Protein AF-A0AAP6BCZ8-F1 (afdb_monomer_lite)

Organism: NCBI:txid42234

Radius of gyration: 34.74 Å; chains: 1; bounding box: 40×51×115 Å

Secondary structure (DSSP, 8-state):
---------------------------------------EEPPPBTTEEEEE-SSEEEEEESS-SS-EEEEEEEEETTEEEEPPPEEE-TT--EEEEEEEE-SS-EEEEEEEEE-

pLDDT: mean 80.79, std 21.98, range [38.09, 98.38]

Structure (mmCIF, N/CA/C/O backbone):
data_AF-A0AAP6BCZ8-F1
#
_entry.id   AF-A0AAP6BCZ8-F1
#
loop_
_atom_site.group_PDB
_atom_site.id
_atom_site.type_symbol
_atom_site.label_atom_id
_atom_site.label_alt_id
_atom_site.label_comp_id
_atom_site.label_asym_id
_atom_site.label_entity_id
_atom_site.label_seq_id
_atom_site.pdbx_PDB_ins_code
_atom_site.Cartn_x
_atom_site.Cartn_y
_atom_site.Cartn_z
_atom_site.occupancy
_atom_site.B_iso_or_equiv
_atom_site.auth_seq_id
_atom_site.auth_comp_id
_atom_site.auth_asym_id
_atom_site.auth_atom_id
_atom_site.pdbx_PDB_model_num
ATOM 1 N N . MET A 1 1 ? 28.603 44.232 -96.498 1.00 45.31 1 MET A N 1
ATOM 2 C CA . MET A 1 1 ? 27.337 43.597 -96.927 1.00 45.31 1 MET A CA 1
ATOM 3 C C . MET A 1 1 ? 27.540 42.092 -96.847 1.00 45.31 1 MET A C 1
ATOM 5 O O . MET A 1 1 ? 28.690 41.695 -97.001 1.00 45.31 1 MET A O 1
ATOM 9 N N . THR A 1 2 ? 26.467 41.323 -96.608 1.00 40.00 2 THR A N 1
ATOM 10 C CA . THR A 1 2 ? 26.431 39.840 -96.545 1.00 40.00 2 THR A CA 1
ATOM 11 C C . THR A 1 2 ? 26.845 39.263 -95.182 1.00 40.00 2 THR A C 1
ATOM 13 O O . THR A 1 2 ? 27.909 39.596 -94.680 1.00 40.00 2 THR A O 1
ATOM 16 N N . GLU A 1 3 ? 26.129 38.372 -94.499 1.00 38.09 3 GLU A N 1
ATOM 17 C CA . GLU A 1 3 ? 24.723 37.944 -94.431 1.00 38.09 3 GLU A CA 1
ATOM 18 C C . GLU A 1 3 ? 24.628 37.038 -93.185 1.00 38.09 3 GLU A C 1
ATOM 20 O O . GLU A 1 3 ? 25.624 36.470 -92.733 1.00 38.09 3 GLU A O 1
ATOM 25 N N . HIS A 1 4 ? 23.426 36.911 -92.627 1.00 44.84 4 HIS A N 1
ATOM 26 C CA . HIS A 1 4 ? 23.087 35.998 -91.538 1.00 44.84 4 HIS A CA 1
ATOM 27 C C . HIS A 1 4 ? 23.198 34.524 -91.945 1.00 44.84 4 HIS A C 1
ATOM 29 O O . HIS A 1 4 ? 22.590 34.138 -92.937 1.00 44.84 4 HIS A O 1
ATOM 35 N N . ILE A 1 5 ? 23.792 33.674 -91.094 1.00 47.03 5 ILE A N 1
ATOM 36 C CA . ILE A 1 5 ? 23.432 32.247 -91.008 1.00 47.03 5 ILE A CA 1
ATOM 37 C C . ILE A 1 5 ? 23.327 31.827 -89.530 1.00 47.03 5 ILE A C 1
ATOM 39 O O . ILE A 1 5 ? 24.072 32.272 -88.663 1.00 47.03 5 ILE A O 1
ATOM 43 N N . GLN A 1 6 ? 22.293 31.030 -89.285 1.00 55.12 6 GLN A N 1
ATOM 44 C CA . GLN A 1 6 ? 21.541 30.778 -88.060 1.00 55.12 6 GLN A CA 1
ATOM 45 C C . GLN A 1 6 ? 22.294 30.123 -86.882 1.00 55.12 6 GLN A C 1
ATOM 47 O O . GLN A 1 6 ? 23.264 29.392 -87.082 1.00 55.12 6 GLN A O 1
ATOM 52 N N . PRO A 1 7 ? 21.778 30.286 -85.644 1.00 47.81 7 PRO A N 1
ATOM 53 C CA . PRO A 1 7 ? 22.297 29.603 -84.465 1.00 47.81 7 PRO A CA 1
ATOM 54 C C . PRO A 1 7 ? 21.944 28.107 -84.452 1.00 47.81 7 PRO A C 1
ATOM 56 O O . PRO A 1 7 ? 20.784 27.699 -84.547 1.00 47.81 7 PRO A O 1
ATOM 59 N N . VAL A 1 8 ? 22.983 27.292 -84.265 1.00 52.81 8 VAL A N 1
ATOM 60 C CA . VAL A 1 8 ? 22.929 25.844 -84.047 1.00 52.81 8 VAL A CA 1
ATOM 61 C C . VAL A 1 8 ? 22.083 25.524 -82.809 1.00 52.81 8 VAL A C 1
ATOM 63 O O . VAL A 1 8 ? 22.455 25.821 -81.675 1.00 52.81 8 VAL A O 1
ATOM 66 N N . ARG A 1 9 ? 20.943 24.856 -83.018 1.00 47.19 9 ARG A N 1
ATOM 67 C CA . ARG A 1 9 ? 20.192 24.173 -81.957 1.00 47.19 9 ARG A CA 1
ATOM 68 C C . ARG A 1 9 ? 21.011 22.995 -81.424 1.00 47.19 9 ARG A C 1
ATOM 70 O O . ARG A 1 9 ? 21.236 22.031 -82.152 1.00 47.19 9 ARG A O 1
ATOM 77 N N . ARG A 1 10 ? 21.300 22.974 -80.121 1.00 43.88 10 ARG A N 1
ATOM 78 C CA . ARG A 1 10 ? 21.330 21.708 -79.371 1.00 43.88 10 ARG A CA 1
ATOM 79 C C . ARG A 1 10 ? 20.863 21.894 -77.932 1.00 43.88 10 ARG A C 1
ATOM 8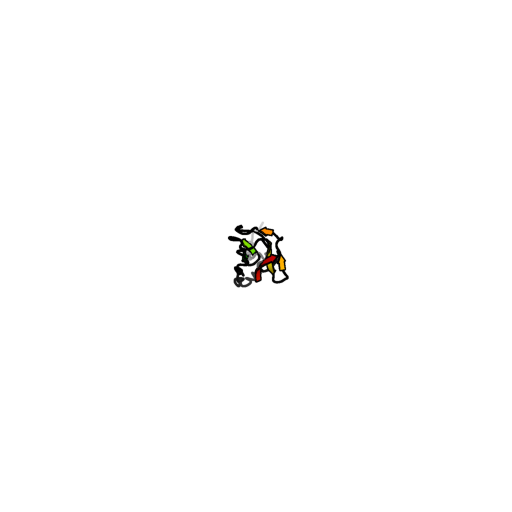1 O O . ARG A 1 10 ? 21.609 22.229 -77.024 1.00 43.88 10 ARG A O 1
ATOM 88 N N . THR A 1 11 ? 19.570 21.652 -77.775 1.00 47.38 11 THR A N 1
ATOM 89 C CA . THR A 1 11 ? 18.866 21.253 -76.560 1.00 47.38 11 THR A CA 1
ATOM 90 C C . THR A 1 11 ? 19.704 20.305 -75.699 1.00 47.38 11 THR A C 1
ATOM 92 O O . THR A 1 11 ? 20.095 19.252 -76.204 1.00 47.38 11 THR A O 1
ATOM 95 N N . ARG A 1 12 ? 19.932 20.661 -74.424 1.00 45.34 12 ARG A N 1
ATOM 96 C CA . ARG A 1 12 ? 20.047 19.785 -73.229 1.00 45.34 12 ARG A CA 1
ATOM 97 C C . ARG A 1 12 ? 20.712 20.550 -72.073 1.00 45.34 12 ARG A C 1
ATOM 99 O O . ARG A 1 12 ? 21.836 20.260 -71.702 1.00 45.34 12 ARG A O 1
ATOM 106 N N . ASN A 1 13 ? 19.995 21.508 -71.491 1.00 43.75 13 ASN A N 1
ATOM 107 C CA . ASN A 1 13 ? 20.277 21.995 -70.135 1.00 43.75 13 ASN A CA 1
ATOM 108 C C . ASN A 1 13 ? 19.020 21.781 -69.294 1.00 43.75 13 ASN A C 1
ATOM 110 O O . ASN A 1 13 ? 18.320 22.706 -68.900 1.00 43.75 13 ASN A O 1
ATOM 114 N N . THR A 1 14 ? 18.698 20.512 -69.090 1.00 44.31 14 THR A N 1
ATOM 115 C CA . THR A 1 14 ? 17.741 20.073 -68.085 1.00 44.31 14 THR A CA 1
ATOM 116 C C . THR A 1 14 ? 18.485 19.171 -67.123 1.00 44.31 14 THR A C 1
ATOM 118 O O . THR A 1 14 ? 19.340 18.392 -67.537 1.00 44.31 14 THR A O 1
ATOM 121 N N . ILE A 1 15 ? 18.057 19.242 -65.865 1.00 45.28 15 ILE A N 1
ATOM 122 C CA . ILE A 1 15 ? 18.407 18.382 -64.731 1.00 45.28 15 ILE A CA 1
ATOM 123 C C . ILE A 1 15 ? 19.345 19.084 -63.742 1.00 45.28 15 ILE A C 1
ATOM 125 O O . ILE A 1 15 ? 20.546 18.838 -63.651 1.00 45.28 15 ILE A O 1
ATOM 129 N N . ALA A 1 16 ? 18.694 19.949 -62.958 1.00 49.56 16 ALA A N 1
ATOM 130 C CA . ALA A 1 16 ? 19.039 20.263 -61.584 1.00 49.56 16 ALA A CA 1
ATOM 131 C C . ALA A 1 16 ? 19.586 19.023 -60.847 1.00 49.56 16 ALA A C 1
ATOM 133 O O . ALA A 1 16 ? 18.897 18.017 -60.681 1.00 49.56 16 ALA A O 1
ATOM 134 N N . ARG A 1 17 ? 20.845 19.115 -60.423 1.00 45.78 17 ARG A N 1
ATOM 135 C CA . ARG A 1 17 ? 21.550 18.233 -59.481 1.00 45.78 17 ARG A CA 1
ATOM 136 C C . ARG A 1 17 ? 22.398 19.205 -58.652 1.00 45.78 17 ARG A C 1
ATOM 138 O O . ARG A 1 17 ? 23.131 19.979 -59.243 1.00 45.78 17 ARG A O 1
ATOM 145 N N . ALA A 1 18 ? 22.314 19.322 -57.336 1.00 43.78 18 ALA A N 1
ATOM 146 C CA . ALA A 1 18 ? 22.008 18.326 -56.335 1.00 43.78 18 ALA A CA 1
ATOM 147 C C . ALA A 1 18 ? 21.374 19.006 -55.108 1.00 43.78 18 ALA A C 1
ATOM 149 O O . ALA A 1 18 ? 22.030 19.780 -54.417 1.00 43.78 18 ALA A O 1
ATOM 150 N N . ALA A 1 19 ? 20.112 18.691 -54.818 1.00 46.34 19 ALA A N 1
ATOM 151 C CA . ALA A 1 19 ? 19.594 18.789 -53.459 1.00 46.34 19 ALA A CA 1
ATOM 152 C C . ALA A 1 19 ? 19.977 17.477 -52.769 1.00 46.34 19 ALA A C 1
ATOM 154 O O . ALA A 1 19 ? 19.323 16.449 -52.940 1.00 46.34 19 ALA A O 1
ATOM 155 N N . ALA A 1 20 ? 21.133 17.488 -52.113 1.00 55.34 20 ALA A N 1
ATOM 156 C CA . ALA A 1 20 ? 21.583 16.381 -51.291 1.00 55.34 20 ALA A CA 1
ATOM 157 C C . ALA A 1 20 ? 20.811 16.366 -49.961 1.00 55.34 20 ALA A C 1
ATOM 159 O O . ALA A 1 20 ? 20.451 17.419 -49.436 1.00 55.34 20 ALA A O 1
ATOM 160 N N . PHE A 1 21 ? 20.648 15.154 -49.425 1.00 50.28 21 PHE A N 1
ATOM 161 C CA . PHE A 1 21 ? 20.165 14.806 -48.081 1.00 50.28 21 PHE A CA 1
ATOM 162 C C . PHE A 1 21 ? 18.647 14.725 -47.895 1.00 50.28 21 PHE A C 1
ATOM 164 O O . PHE A 1 21 ? 18.042 15.449 -47.111 1.00 50.28 21 PHE A O 1
ATOM 171 N N . ALA A 1 22 ? 18.048 13.727 -48.546 1.00 51.84 22 ALA A N 1
ATOM 172 C CA . ALA A 1 22 ? 16.828 13.105 -48.051 1.00 51.84 22 ALA A CA 1
ATOM 173 C C . ALA A 1 22 ? 17.132 11.676 -47.579 1.00 51.84 22 ALA A C 1
ATOM 175 O O . ALA A 1 22 ? 17.593 10.848 -48.361 1.00 51.84 22 ALA A O 1
ATOM 176 N N . GLY A 1 23 ? 16.805 11.401 -46.315 1.00 50.47 23 GLY A N 1
ATOM 177 C CA . GLY A 1 23 ? 16.265 10.103 -45.917 1.00 50.47 23 GLY A CA 1
ATOM 178 C C . GLY A 1 23 ? 17.225 9.112 -45.267 1.00 50.47 23 GLY A C 1
ATOM 179 O O . GLY A 1 23 ? 17.810 8.281 -45.948 1.00 50.47 23 GLY A O 1
ATOM 180 N N . ALA A 1 24 ? 17.245 9.116 -43.933 1.00 49.97 24 ALA A N 1
ATOM 181 C CA . ALA A 1 24 ? 17.134 7.892 -43.133 1.00 49.97 24 ALA A CA 1
ATOM 182 C C . ALA A 1 24 ? 16.807 8.258 -41.673 1.00 49.97 24 ALA A C 1
ATOM 184 O O . ALA A 1 24 ? 17.661 8.192 -40.794 1.00 49.97 24 ALA A O 1
ATOM 185 N N . ALA A 1 25 ? 15.564 8.662 -41.396 1.00 57.03 25 ALA A N 1
ATOM 186 C CA . ALA A 1 25 ? 15.060 8.578 -40.029 1.00 57.03 25 ALA A CA 1
ATOM 187 C C . ALA A 1 25 ? 14.693 7.111 -39.787 1.00 57.03 25 ALA A C 1
ATOM 189 O O . ALA A 1 25 ? 13.668 6.633 -40.272 1.00 57.03 25 ALA A O 1
ATOM 190 N N . ILE A 1 26 ? 15.557 6.374 -39.091 1.00 54.28 26 ILE A N 1
ATOM 191 C CA . ILE A 1 26 ? 15.198 5.055 -38.576 1.00 54.28 26 ILE A CA 1
ATOM 192 C C . ILE A 1 26 ? 14.218 5.318 -37.433 1.00 54.28 26 ILE A C 1
ATOM 194 O O . ILE A 1 26 ? 14.618 5.607 -36.308 1.00 54.28 26 ILE A O 1
ATOM 198 N N . ALA A 1 27 ? 12.921 5.267 -37.730 1.00 57.72 27 ALA A N 1
ATOM 199 C CA . ALA A 1 27 ? 11.913 5.124 -36.697 1.00 57.72 27 ALA A CA 1
ATOM 200 C C . ALA A 1 27 ? 12.075 3.714 -36.124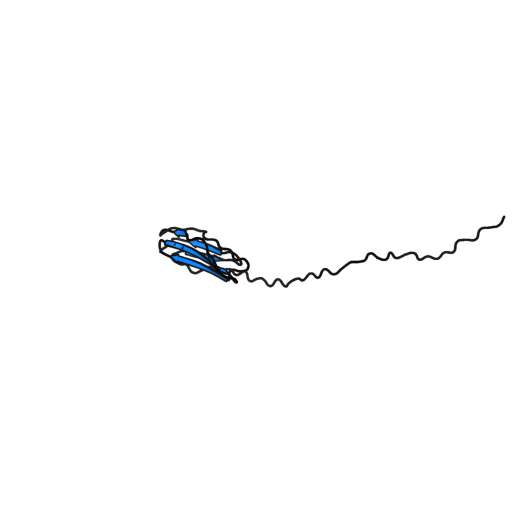 1.00 57.72 27 ALA A C 1
ATOM 202 O O . ALA A 1 27 ? 11.521 2.746 -36.643 1.00 57.72 27 ALA A O 1
ATOM 203 N N . VAL A 1 28 ? 12.891 3.590 -35.077 1.00 54.06 28 VAL A N 1
ATOM 204 C CA . VAL A 1 28 ? 12.850 2.420 -34.209 1.00 54.06 28 VAL A CA 1
ATOM 205 C C . VAL A 1 28 ? 11.488 2.485 -33.533 1.00 54.06 28 VAL A C 1
ATOM 207 O O . VAL A 1 28 ? 11.318 3.133 -32.503 1.00 54.06 28 VAL A O 1
ATOM 210 N N . VAL A 1 29 ? 10.487 1.851 -34.144 1.00 55.59 29 VAL A N 1
ATOM 211 C CA . VAL A 1 29 ? 9.308 1.406 -33.412 1.00 55.59 29 VAL A CA 1
ATOM 212 C C . VAL A 1 29 ? 9.845 0.329 -32.485 1.00 55.59 29 VAL A C 1
ATOM 214 O O . VAL A 1 29 ? 9.886 -0.851 -32.829 1.00 55.59 29 VAL A O 1
ATOM 217 N N . ALA A 1 30 ? 10.377 0.759 -31.340 1.00 55.12 30 ALA A N 1
ATOM 218 C CA . ALA A 1 30 ? 10.551 -0.126 -30.214 1.00 55.12 30 ALA A CA 1
ATOM 219 C C . ALA A 1 30 ? 9.167 -0.728 -30.019 1.00 55.12 30 ALA A C 1
ATOM 221 O O . ALA A 1 30 ? 8.205 0.010 -2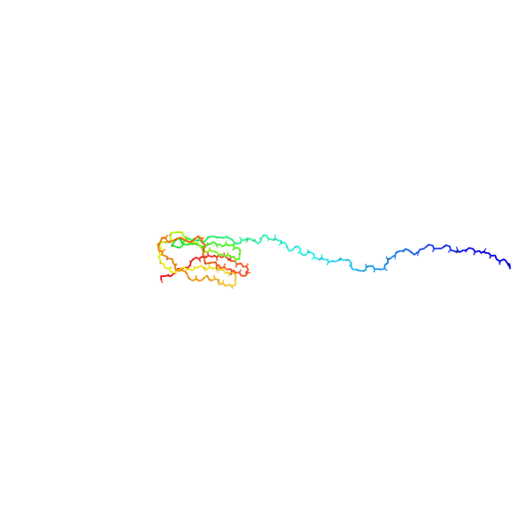9.802 1.00 55.12 30 ALA A O 1
ATOM 222 N N . LEU A 1 31 ? 9.065 -2.035 -30.259 1.00 48.22 31 LEU A N 1
ATOM 223 C CA . LEU A 1 31 ? 7.872 -2.820 -30.010 1.00 48.22 31 LEU A CA 1
ATOM 224 C C . LEU A 1 31 ? 7.351 -2.356 -28.657 1.00 48.22 31 LEU A C 1
ATOM 226 O O . LEU A 1 31 ? 7.985 -2.615 -27.634 1.00 48.22 31 LEU A O 1
ATOM 230 N N . SER A 1 32 ? 6.246 -1.615 -28.657 1.00 52.56 32 SER A N 1
ATOM 231 C CA . SER A 1 32 ? 5.493 -1.345 -27.451 1.00 52.56 32 SER A CA 1
ATOM 232 C C . SER A 1 32 ? 4.884 -2.684 -27.068 1.00 52.56 32 SER A C 1
ATOM 234 O O . SER A 1 32 ? 3.706 -2.949 -27.311 1.00 52.56 32 SER A O 1
ATOM 236 N N . ALA A 1 33 ? 5.715 -3.573 -26.521 1.00 52.59 33 ALA A N 1
ATOM 237 C CA . ALA A 1 33 ? 5.237 -4.504 -25.533 1.00 52.59 33 ALA A CA 1
ATOM 238 C C . ALA A 1 33 ? 4.391 -3.643 -24.594 1.00 52.59 33 ALA A C 1
ATOM 240 O O . ALA A 1 33 ? 4.883 -2.594 -24.156 1.00 52.59 33 ALA A O 1
ATOM 241 N N . PRO A 1 34 ? 3.119 -3.991 -24.348 1.00 49.09 34 PRO A N 1
ATOM 242 C CA . PRO A 1 34 ? 2.428 -3.405 -23.224 1.00 49.09 34 PRO A CA 1
ATOM 243 C C . PRO A 1 34 ? 3.379 -3.636 -22.054 1.00 49.09 34 PRO A C 1
ATOM 245 O O . PRO A 1 34 ? 3.635 -4.789 -21.701 1.00 49.09 34 PRO A O 1
ATOM 248 N N . SER A 1 35 ? 3.990 -2.575 -21.518 1.00 52.34 35 SER A N 1
ATOM 249 C CA . SER A 1 35 ? 4.487 -2.648 -20.159 1.00 52.34 35 SER A CA 1
ATOM 250 C C . SER A 1 35 ? 3.252 -3.091 -19.401 1.00 52.34 35 SER A C 1
ATOM 252 O O . SER A 1 35 ? 2.239 -2.388 -19.400 1.00 52.34 35 SER A O 1
ATOM 254 N N . ALA A 1 36 ? 3.246 -4.342 -18.945 1.00 54.12 36 ALA A N 1
ATOM 255 C CA . ALA A 1 36 ? 2.172 -4.830 -18.114 1.00 54.12 36 ALA A CA 1
ATOM 256 C C . ALA A 1 36 ? 2.155 -3.846 -16.952 1.00 54.12 36 ALA A C 1
ATOM 258 O O . ALA A 1 36 ? 3.101 -3.823 -16.172 1.00 54.12 36 ALA A O 1
ATOM 259 N N . MET A 1 37 ? 1.188 -2.925 -16.954 1.00 59.34 37 MET A N 1
ATOM 260 C CA . MET A 1 37 ? 1.112 -1.874 -15.956 1.00 59.34 37 MET A CA 1
ATOM 261 C C . MET A 1 37 ? 0.899 -2.615 -14.648 1.00 59.34 37 MET A C 1
ATOM 263 O O . MET A 1 37 ? -0.208 -3.101 -14.399 1.00 59.34 37 MET A O 1
ATOM 267 N N . ALA A 1 38 ? 1.978 -2.802 -13.886 1.00 67.19 38 ALA A N 1
ATOM 268 C CA . ALA A 1 38 ? 1.930 -3.498 -12.621 1.00 67.19 38 ALA A CA 1
ATOM 269 C C . ALA A 1 38 ? 0.933 -2.722 -11.774 1.00 67.19 38 ALA A C 1
ATOM 271 O O . ALA A 1 38 ? 1.135 -1.555 -11.471 1.00 67.19 38 ALA A O 1
ATOM 272 N N . SER A 1 39 ? -0.226 -3.312 -11.517 1.00 89.00 39 SER A N 1
ATOM 273 C CA . SER A 1 39 ? -1.245 -2.689 -10.695 1.00 89.00 39 SER A CA 1
ATOM 274 C C . SER A 1 39 ? -1.806 -3.729 -9.759 1.00 89.00 39 SER A C 1
ATOM 276 O O . SER A 1 39 ? -1.924 -4.908 -10.100 1.00 89.00 39 SER A O 1
ATOM 278 N N . GLY A 1 40 ? -2.089 -3.303 -8.541 1.00 94.31 40 GLY A N 1
ATOM 279 C CA . GLY A 1 40 ? -2.436 -4.237 -7.496 1.00 94.31 40 GLY A CA 1
ATOM 280 C C . GLY A 1 40 ? -3.044 -3.569 -6.288 1.00 94.31 40 GLY A C 1
ATOM 281 O O . GLY A 1 40 ? -3.126 -2.347 -6.165 1.00 94.31 40 GLY A O 1
ATOM 282 N N . THR A 1 41 ? -3.534 -4.418 -5.400 1.00 97.06 41 THR A N 1
ATOM 283 C CA . THR A 1 41 ? -4.104 -4.033 -4.116 1.00 97.06 41 THR A CA 1
ATOM 284 C C . THR A 1 41 ? -3.552 -4.976 -3.065 1.00 97.06 41 THR A C 1
ATOM 286 O O . THR A 1 41 ? -3.560 -6.194 -3.246 1.00 97.06 41 THR A O 1
ATOM 289 N N . SER A 1 42 ? -3.052 -4.419 -1.969 1.00 97.44 42 SER A N 1
ATOM 290 C CA . SER A 1 42 ? -2.494 -5.202 -0.878 1.00 97.44 42 SER A CA 1
ATOM 291 C C . SER A 1 42 ? -3.616 -5.855 -0.071 1.00 97.44 42 SER A C 1
ATOM 293 O O . SER A 1 42 ? -4.733 -5.331 -0.014 1.00 97.44 42 SER A O 1
ATOM 295 N N . PRO A 1 43 ? -3.325 -6.941 0.660 1.00 97.56 43 PRO A N 1
ATOM 296 C CA . PRO A 1 43 ? -4.182 -7.365 1.757 1.00 97.56 43 PRO A CA 1
ATOM 297 C C . PRO A 1 43 ? -4.405 -6.220 2.754 1.00 97.56 43 PRO A C 1
ATOM 299 O O . PRO A 1 43 ? -3.563 -5.326 2.900 1.00 97.56 43 PRO A O 1
ATOM 302 N N . LYS A 1 44 ? -5.542 -6.261 3.452 1.00 97.69 44 LYS A N 1
ATOM 303 C CA . LYS A 1 44 ? -5.855 -5.300 4.512 1.00 97.69 44 LYS A CA 1
ATOM 304 C C . LYS A 1 44 ? -5.102 -5.652 5.796 1.00 97.69 44 LYS A C 1
ATOM 306 O O . LYS A 1 44 ? -5.214 -6.771 6.288 1.00 97.69 44 LYS A O 1
ATOM 311 N N . LEU A 1 45 ? -4.422 -4.668 6.371 1.00 98.00 45 LEU A N 1
ATOM 312 C CA . LEU A 1 45 ? -3.834 -4.675 7.705 1.00 98.00 45 LEU A CA 1
ATOM 313 C C . LEU A 1 45 ? -4.609 -3.692 8.586 1.00 98.00 45 LEU A C 1
ATOM 315 O O . LEU A 1 45 ? -4.590 -2.490 8.338 1.00 98.00 45 LEU A O 1
ATOM 319 N N . ASN A 1 46 ? -5.308 -4.199 9.601 1.00 97.69 46 ASN A N 1
ATOM 320 C CA . ASN A 1 46 ? -6.107 -3.401 10.540 1.00 97.69 46 ASN A CA 1
ATOM 321 C C . ASN A 1 46 ? -7.105 -2.424 9.878 1.00 97.69 46 ASN A C 1
ATOM 323 O O . ASN A 1 46 ? -7.318 -1.318 10.365 1.00 97.69 46 ASN A O 1
ATOM 327 N N . GLY A 1 47 ? -7.694 -2.802 8.740 1.00 97.06 47 GLY A N 1
ATOM 328 C CA . GLY A 1 47 ? -8.593 -1.934 7.965 1.00 97.06 47 GLY A CA 1
ATOM 329 C C . GLY A 1 47 ? -7.892 -1.020 6.950 1.00 97.06 47 GLY A C 1
ATOM 330 O O . GLY A 1 47 ? -8.571 -0.387 6.141 1.00 97.06 47 GLY A O 1
ATOM 331 N N . CYS A 1 48 ? -6.557 -0.998 6.917 1.00 98.19 48 CYS A N 1
ATOM 332 C CA . CYS A 1 48 ? -5.761 -0.249 5.948 1.00 98.19 48 CYS A CA 1
ATOM 333 C C . CYS A 1 48 ? -5.178 -1.143 4.847 1.00 98.19 48 CYS A C 1
ATOM 335 O O . CYS A 1 48 ? -4.780 -2.270 5.104 1.00 98.19 48 CYS A O 1
ATOM 337 N N . TYR A 1 49 ? -5.102 -0.655 3.616 1.00 98.38 49 TYR A N 1
ATOM 338 C CA . TYR A 1 49 ? -4.498 -1.346 2.475 1.00 98.38 49 TYR A CA 1
ATOM 339 C C . TYR A 1 49 ? -3.868 -0.335 1.519 1.00 98.38 49 TYR A C 1
ATOM 341 O O . TYR A 1 49 ? -4.176 0.852 1.578 1.00 98.38 49 TYR A O 1
ATOM 349 N N . SER A 1 50 ? -2.998 -0.800 0.632 1.00 98.12 50 SER A N 1
ATOM 350 C CA . SER A 1 50 ? -2.383 0.020 -0.407 1.00 98.12 50 SER A CA 1
ATOM 351 C C . SER A 1 50 ? -2.843 -0.430 -1.784 1.00 98.12 50 SER A C 1
ATOM 353 O O . SER A 1 50 ? -3.038 -1.624 -2.013 1.00 98.12 50 SER A O 1
ATOM 355 N N . THR A 1 51 ? -3.028 0.514 -2.697 1.00 97.62 51 THR A N 1
ATOM 356 C CA . THR A 1 51 ? -3.184 0.238 -4.126 1.00 97.62 51 THR A CA 1
ATOM 357 C C . THR A 1 51 ? -1.996 0.814 -4.870 1.00 97.62 51 THR A C 1
ATOM 359 O O . THR A 1 51 ? -1.473 1.858 -4.488 1.00 97.62 51 THR A O 1
ATOM 362 N N . TRP A 1 52 ? -1.548 0.141 -5.922 1.00 96.81 52 TRP A N 1
ATOM 363 C CA . TRP A 1 52 ? -0.471 0.642 -6.768 1.00 96.81 52 TRP A CA 1
ATOM 364 C C . TRP A 1 52 ? -0.801 0.485 -8.242 1.00 96.81 52 TRP A C 1
ATOM 366 O O . TRP A 1 52 ? -1.585 -0.382 -8.629 1.00 96.81 52 TRP A O 1
ATOM 376 N N . GLY A 1 53 ? -0.221 1.377 -9.034 1.00 93.62 53 GLY A N 1
ATOM 377 C CA . GLY A 1 53 ? -0.024 1.245 -10.467 1.00 93.62 53 GLY A CA 1
ATOM 378 C C . GLY A 1 53 ? 1.466 1.095 -10.764 1.00 93.62 53 GLY A C 1
ATOM 379 O O . GLY A 1 53 ? 2.252 0.788 -9.869 1.00 93.62 53 GLY A O 1
ATOM 380 N N . SER A 1 54 ? 1.849 1.346 -12.016 1.00 91.25 54 SER A N 1
ATOM 381 C CA . SER A 1 54 ? 3.200 1.050 -12.498 1.00 91.25 54 SER A CA 1
ATOM 382 C C . SER A 1 54 ? 4.283 1.793 -11.727 1.00 91.25 54 SER A C 1
ATOM 384 O O . SER A 1 54 ? 5.296 1.206 -11.410 1.00 91.25 54 SER A O 1
ATOM 386 N N . THR A 1 55 ? 4.090 3.069 -11.394 1.00 93.81 55 THR A N 1
ATOM 387 C CA . THR A 1 55 ? 5.127 3.892 -10.740 1.00 93.81 55 THR A CA 1
ATOM 388 C C . THR A 1 55 ? 4.680 4.511 -9.427 1.00 93.81 55 THR A C 1
ATOM 390 O O . THR A 1 55 ? 5.501 5.075 -8.714 1.00 93.81 55 THR A O 1
ATOM 393 N N . GLY A 1 56 ? 3.393 4.430 -9.092 1.00 94.44 56 GLY A N 1
ATOM 394 C CA . GLY A 1 56 ? 2.818 5.116 -7.939 1.00 94.44 56 GLY A CA 1
ATOM 395 C C . GLY A 1 56 ? 1.936 4.200 -7.110 1.00 94.44 56 GLY A C 1
ATOM 396 O O . GLY A 1 56 ? 1.258 3.322 -7.642 1.00 94.44 56 GLY A O 1
ATOM 397 N N . SER A 1 57 ? 1.924 4.413 -5.799 1.00 97.06 57 SER A N 1
ATOM 398 C CA . SER A 1 57 ? 0.994 3.747 -4.895 1.00 97.06 57 SER A CA 1
ATOM 399 C C . SER A 1 57 ? 0.383 4.714 -3.898 1.00 97.06 57 SER A C 1
ATOM 401 O O . SER A 1 57 ? 0.922 5.789 -3.639 1.00 97.06 57 SER A O 1
ATOM 403 N N . VAL A 1 58 ? -0.758 4.335 -3.340 1.00 97.94 58 VAL A N 1
ATOM 404 C CA . VAL A 1 58 ? -1.517 5.135 -2.388 1.00 97.94 58 VAL A CA 1
ATOM 405 C C . VAL A 1 58 ? -2.160 4.226 -1.350 1.00 97.94 58 VAL A C 1
ATOM 407 O O . VAL A 1 58 ? -2.715 3.175 -1.672 1.00 97.94 58 VAL A O 1
ATOM 410 N N . ALA A 1 59 ? -2.092 4.642 -0.090 1.00 98.19 59 ALA A N 1
ATOM 411 C CA . ALA A 1 59 ? -2.723 3.942 1.010 1.00 98.19 59 ALA A CA 1
ATOM 412 C C . ALA A 1 59 ? -4.157 4.416 1.251 1.00 98.19 59 ALA A C 1
ATOM 414 O O . ALA A 1 59 ? -4.540 5.561 1.000 1.00 98.19 59 ALA A O 1
ATOM 415 N N . HIS A 1 60 ? -4.941 3.502 1.800 1.00 98.25 60 HIS A N 1
ATOM 416 C CA . HIS A 1 60 ? -6.346 3.649 2.122 1.00 98.25 60 HIS A CA 1
ATOM 417 C C . HIS A 1 60 ? -6.580 3.036 3.496 1.00 98.25 60 HIS A C 1
ATOM 419 O O . HIS A 1 60 ? -6.038 1.979 3.796 1.00 98.25 60 HIS A O 1
ATOM 425 N N . CYS A 1 61 ? -7.416 3.653 4.321 1.00 98.00 61 CYS A N 1
ATOM 426 C CA . CYS A 1 61 ? -7.930 3.042 5.542 1.00 98.00 61 CYS A CA 1
ATOM 427 C C . CYS A 1 61 ? -9.451 3.134 5.552 1.00 98.00 61 CYS A C 1
ATOM 429 O O . CYS A 1 61 ? -10.017 4.190 5.273 1.00 98.00 61 CYS A O 1
ATOM 431 N N . VAL A 1 62 ? -10.112 2.028 5.876 1.00 97.12 62 VAL A N 1
ATOM 432 C CA . VAL A 1 62 ? -11.566 1.950 6.018 1.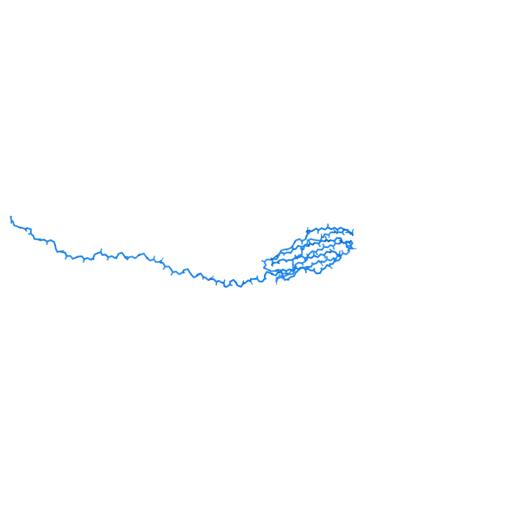00 97.12 62 VAL A CA 1
ATOM 433 C C . VAL A 1 62 ? -11.858 1.289 7.354 1.00 97.12 62 VAL A C 1
ATOM 435 O O . VAL A 1 62 ? -11.632 0.091 7.503 1.00 97.12 62 VAL A O 1
ATOM 438 N N . SER A 1 63 ? -12.357 2.082 8.302 1.00 96.62 63 SER A N 1
ATOM 439 C CA . SER A 1 63 ? -12.662 1.677 9.676 1.00 96.62 63 SER A CA 1
ATOM 440 C C . SER A 1 63 ? -11.486 0.965 10.352 1.00 96.62 63 SER A C 1
ATOM 442 O O . SER A 1 63 ? -11.520 -0.249 10.562 1.00 96.62 63 SER A O 1
ATOM 444 N N . VAL A 1 64 ? -10.440 1.723 10.686 1.00 97.50 64 VAL A N 1
ATOM 445 C CA . VAL A 1 64 ? -9.223 1.211 11.331 1.00 97.50 64 VAL A CA 1
ATOM 446 C C . VAL A 1 64 ? -9.569 0.384 12.567 1.00 97.50 64 VAL A C 1
ATOM 448 O O . VAL A 1 64 ? -10.249 0.856 13.471 1.00 97.50 64 VAL A O 1
ATOM 451 N N . THR A 1 65 ? -9.103 -0.860 12.639 1.00 97.50 65 THR A N 1
ATOM 452 C CA . THR A 1 65 ? -9.467 -1.758 13.749 1.00 97.50 65 THR A CA 1
ATOM 453 C C . THR A 1 65 ? -8.540 -1.624 14.953 1.00 97.50 65 THR A C 1
ATOM 455 O O . THR A 1 65 ? -8.898 -2.051 16.047 1.00 97.50 65 THR A O 1
ATOM 458 N N . ARG A 1 66 ? -7.345 -1.047 14.769 1.00 97.38 66 ARG A N 1
ATOM 459 C CA . ARG A 1 66 ? -6.341 -0.863 15.824 1.00 97.38 66 ARG A CA 1
ATOM 460 C C . ARG A 1 66 ? -5.690 0.513 15.710 1.00 97.38 66 ARG A C 1
ATOM 462 O O . ARG A 1 66 ? -5.158 0.847 14.659 1.00 97.38 66 ARG A O 1
ATOM 469 N N . GLY A 1 67 ? -5.720 1.312 16.772 1.00 97.19 67 GLY A N 1
ATOM 470 C CA . GLY A 1 67 ? -5.031 2.605 16.778 1.00 97.19 67 GLY A CA 1
ATOM 471 C C . GLY A 1 67 ? -3.510 2.438 16.693 1.00 97.19 67 GLY A C 1
ATOM 472 O O . GLY A 1 67 ? -2.972 1.460 17.209 1.00 97.19 67 GLY A O 1
ATOM 473 N N . GLY A 1 68 ? -2.819 3.362 16.030 1.00 97.75 68 GLY A N 1
ATOM 474 C CA . GLY A 1 68 ? -1.355 3.366 15.961 1.00 97.75 68 GLY A CA 1
ATOM 475 C C . GLY A 1 68 ? -0.815 4.098 14.741 1.00 97.75 68 GLY A C 1
ATOM 476 O O . GLY A 1 68 ? -1.548 4.796 14.037 1.00 97.75 68 GLY A O 1
ATOM 477 N N . GLN A 1 69 ? 0.484 3.956 14.504 1.00 98.00 69 GLN A N 1
ATOM 478 C CA . GLN A 1 69 ? 1.185 4.566 13.382 1.00 98.00 69 GLN A CA 1
ATOM 479 C C . GLN A 1 69 ? 1.187 3.612 12.189 1.00 98.00 69 GLN A C 1
ATOM 481 O O . GLN A 1 69 ? 1.572 2.448 12.290 1.00 98.00 69 GLN A O 1
ATOM 486 N N . TYR A 1 70 ? 0.805 4.135 11.032 1.00 98.38 70 TYR A N 1
ATOM 487 C CA . TYR A 1 70 ? 0.772 3.412 9.773 1.00 98.38 70 TYR A CA 1
ATOM 488 C C . TYR A 1 70 ? 1.646 4.114 8.742 1.00 98.38 70 TYR A C 1
ATOM 490 O O . TYR A 1 70 ? 1.697 5.342 8.699 1.00 98.38 70 TYR A O 1
ATOM 498 N N . LYS A 1 71 ? 2.312 3.355 7.876 1.00 97.94 71 LYS A N 1
ATOM 499 C CA . LYS A 1 71 ? 2.942 3.908 6.670 1.00 97.94 71 LYS A CA 1
ATOM 500 C C . LYS A 1 71 ? 2.701 3.015 5.470 1.00 97.94 71 LYS A C 1
ATOM 502 O O . LYS A 1 71 ? 2.497 1.811 5.616 1.00 97.94 71 LYS A O 1
ATOM 507 N N . ASN A 1 72 ? 2.739 3.615 4.295 1.00 98.31 72 ASN A N 1
ATOM 508 C CA . ASN A 1 72 ? 2.719 2.901 3.034 1.00 98.31 72 ASN A CA 1
ATOM 509 C C . ASN A 1 72 ? 4.154 2.624 2.585 1.00 98.31 72 ASN A C 1
ATOM 511 O O . ASN A 1 72 ? 4.988 3.526 2.650 1.00 98.31 72 ASN A O 1
ATOM 515 N N . ARG A 1 73 ? 4.428 1.408 2.118 1.00 98.06 73 ARG A N 1
ATOM 516 C CA . ARG A 1 73 ? 5.714 1.033 1.528 1.00 98.06 73 ARG A CA 1
ATOM 517 C C . ARG A 1 73 ? 5.501 0.518 0.117 1.00 98.06 73 ARG A C 1
ATOM 519 O O . ARG A 1 73 ? 4.852 -0.512 -0.058 1.00 98.06 73 ARG A O 1
ATOM 526 N N . GLY A 1 74 ? 6.114 1.187 -0.852 1.00 97.12 74 GLY A N 1
ATOM 527 C CA . GLY A 1 74 ? 6.282 0.705 -2.216 1.00 97.12 74 GLY A CA 1
ATOM 528 C C . GLY A 1 74 ? 7.610 -0.034 -2.349 1.00 97.12 74 GLY A C 1
ATOM 529 O O . GLY A 1 74 ? 8.654 0.478 -1.952 1.00 97.12 74 GLY A O 1
ATOM 530 N N . VAL A 1 75 ? 7.571 -1.246 -2.892 1.00 96.19 75 VAL A N 1
ATOM 531 C CA . VAL A 1 75 ? 8.761 -2.004 -3.285 1.00 96.19 75 VAL A CA 1
ATOM 532 C C . VAL A 1 75 ? 9.045 -1.675 -4.740 1.00 96.19 75 VAL A C 1
ATOM 534 O O . VAL A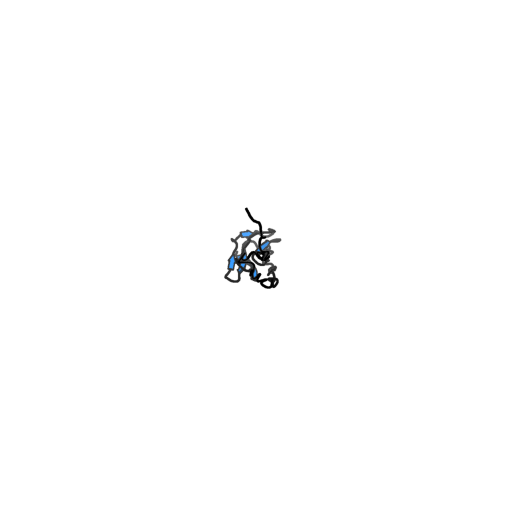 1 75 ? 8.258 -2.029 -5.618 1.00 96.19 75 VAL A O 1
ATOM 537 N N . CYS A 1 76 ? 10.142 -0.965 -4.968 1.00 93.62 76 CYS A N 1
ATOM 538 C CA . CYS A 1 76 ? 10.600 -0.575 -6.290 1.00 93.62 76 CYS A CA 1
ATOM 539 C C . CYS A 1 76 ? 11.610 -1.596 -6.822 1.00 93.62 76 CYS A C 1
ATOM 541 O O . CYS A 1 76 ? 12.328 -2.227 -6.046 1.00 93.62 76 CYS A O 1
ATOM 543 N N . THR A 1 77 ? 11.805 -1.636 -8.141 1.00 89.25 77 THR A N 1
ATOM 544 C CA . THR A 1 77 ? 12.903 -2.412 -8.756 1.00 89.25 77 THR A CA 1
ATOM 545 C C . THR A 1 77 ? 14.278 -2.087 -8.150 1.00 89.25 77 THR A C 1
ATOM 547 O O . THR A 1 77 ? 15.137 -2.956 -8.028 1.00 89.25 77 THR A O 1
ATOM 550 N N . PHE A 1 78 ? 14.493 -0.828 -7.747 1.00 89.56 78 PHE A N 1
ATOM 551 C CA . PHE A 1 78 ? 15.763 -0.342 -7.197 1.00 89.56 78 PHE A CA 1
ATOM 552 C C . PHE A 1 78 ? 15.631 0.191 -5.767 1.00 89.56 78 PHE A C 1
ATOM 554 O O . PHE A 1 78 ? 16.163 1.250 -5.445 1.00 89.56 78 PHE A O 1
ATOM 561 N N . GLY A 1 79 ? 14.928 -0.534 -4.896 1.00 92.94 79 GLY A N 1
ATOM 562 C CA . GLY A 1 79 ? 14.861 -0.213 -3.470 1.00 92.94 79 GLY A CA 1
ATOM 563 C C . GLY A 1 79 ? 13.438 -0.183 -2.936 1.00 92.94 79 GLY A C 1
ATOM 564 O O . GLY A 1 79 ? 12.557 -0.867 -3.441 1.00 92.94 79 GLY A O 1
ATOM 565 N N . ASN A 1 80 ? 13.217 0.589 -1.876 1.00 95.19 80 ASN A N 1
ATOM 566 C CA . ASN A 1 80 ? 11.887 0.776 -1.309 1.00 95.19 80 ASN A CA 1
ATOM 567 C C . ASN A 1 80 ? 11.652 2.257 -1.053 1.00 95.19 80 ASN A C 1
ATOM 569 O O . ASN A 1 80 ? 12.536 2.928 -0.523 1.00 95.19 80 ASN A O 1
ATOM 573 N N . GLU A 1 81 ? 10.442 2.706 -1.349 1.00 96.38 81 GLU A N 1
ATOM 574 C CA . GLU A 1 81 ? 9.975 4.052 -1.047 1.00 96.38 81 GLU A CA 1
ATOM 575 C C . GLU A 1 81 ? 8.906 3.975 0.037 1.00 96.38 81 GLU A C 1
ATOM 577 O O . GLU A 1 81 ? 7.967 3.175 -0.033 1.00 96.38 81 GLU A O 1
ATOM 582 N N . ASP A 1 82 ? 9.070 4.797 1.067 1.00 96.88 82 ASP A N 1
ATOM 583 C CA . ASP A 1 82 ? 8.205 4.824 2.238 1.00 96.88 82 ASP A CA 1
ATOM 584 C C . ASP A 1 82 ? 7.492 6.166 2.337 1.00 96.88 82 ASP A C 1
ATOM 586 O O . ASP A 1 82 ? 8.102 7.229 2.222 1.00 96.88 82 ASP A O 1
ATOM 590 N N . SER A 1 83 ? 6.203 6.127 2.662 1.00 96.75 83 SER A N 1
ATOM 591 C CA . SER A 1 83 ? 5.517 7.330 3.102 1.00 96.75 83 SER A CA 1
ATOM 592 C C . SER A 1 83 ? 5.967 7.710 4.511 1.00 96.75 83 SER A C 1
ATOM 594 O O . SER A 1 83 ? 6.456 6.883 5.288 1.00 96.75 83 SER A O 1
ATOM 596 N N . LEU A 1 84 ? 5.678 8.951 4.901 1.00 96.56 84 LEU A N 1
ATOM 597 C CA . LEU A 1 84 ? 5.707 9.325 6.312 1.00 96.56 84 LEU A CA 1
ATOM 598 C C . LEU A 1 84 ? 4.756 8.432 7.123 1.00 96.56 84 LEU A C 1
ATOM 600 O O . LEU A 1 84 ? 3.708 8.001 6.624 1.00 96.56 84 LEU A O 1
ATOM 604 N N . TRP A 1 85 ? 5.128 8.186 8.380 1.00 97.50 85 TRP A N 1
ATOM 605 C CA . TRP A 1 85 ? 4.233 7.578 9.356 1.00 97.50 85 TRP A CA 1
ATOM 606 C C . TRP A 1 85 ? 3.063 8.516 9.643 1.00 97.50 85 TRP A C 1
ATOM 608 O O . TRP A 1 85 ? 3.237 9.725 9.808 1.00 97.50 85 TRP A O 1
ATOM 618 N N . LYS A 1 86 ? 1.866 7.944 9.696 1.00 97.44 86 LYS A N 1
ATOM 619 C CA . LYS A 1 86 ? 0.632 8.639 10.017 1.00 97.44 86 LYS A CA 1
ATOM 620 C C . LYS A 1 86 ? -0.113 7.874 11.095 1.00 97.44 86 LYS A C 1
ATOM 622 O O . LYS A 1 86 ? -0.392 6.686 10.946 1.00 97.44 86 LYS A O 1
ATOM 627 N N . PHE A 1 87 ? -0.467 8.581 12.157 1.00 97.62 87 PHE A N 1
ATOM 628 C CA . PHE A 1 87 ? -1.300 8.031 13.209 1.00 97.62 87 PHE A CA 1
ATOM 629 C C . PHE A 1 87 ? -2.765 7.969 12.764 1.00 97.62 87 PHE A C 1
ATOM 631 O O . PHE A 1 87 ? -3.272 8.931 12.181 1.00 97.62 87 PHE A O 1
ATOM 638 N N . PHE A 1 88 ? -3.428 6.858 13.073 1.00 97.62 88 PHE A N 1
ATOM 639 C CA . PHE A 1 88 ? -4.873 6.695 12.940 1.00 97.62 88 PHE A CA 1
ATOM 640 C C . PHE A 1 88 ? -5.463 6.160 14.241 1.00 97.62 88 PHE A C 1
ATOM 642 O O . PHE A 1 88 ? -4.898 5.254 14.860 1.00 97.62 88 PHE A O 1
ATOM 649 N N . GLN A 1 89 ? -6.618 6.692 14.638 1.00 97.50 89 GLN A N 1
ATOM 650 C CA . GLN A 1 89 ? -7.404 6.146 15.746 1.00 97.50 89 GLN A CA 1
ATOM 651 C C . GLN A 1 89 ? -8.271 4.966 15.289 1.00 97.50 89 GLN A C 1
ATOM 653 O O . GLN A 1 89 ? -8.584 4.813 14.108 1.00 97.50 89 GLN A O 1
ATOM 658 N N . GLY A 1 90 ? -8.692 4.127 16.239 1.00 97.12 90 GLY A N 1
ATOM 659 C CA . GLY A 1 90 ? -9.673 3.075 15.968 1.00 97.12 90 GLY A CA 1
ATOM 660 C C . GLY A 1 90 ? -10.998 3.663 15.461 1.00 97.12 90 GLY A C 1
ATOM 661 O O . GLY A 1 90 ? -11.504 4.630 16.018 1.00 97.12 90 GLY A O 1
ATOM 662 N N . GLY A 1 91 ? -11.551 3.082 14.400 1.00 96.88 91 GLY A N 1
ATOM 663 C CA . GLY A 1 91 ? -12.764 3.526 13.711 1.00 96.88 91 GLY A CA 1
ATOM 664 C C . GLY A 1 91 ? -12.531 4.565 12.610 1.00 96.88 91 GLY A C 1
ATOM 665 O O . GLY A 1 91 ? -13.413 4.764 11.774 1.00 96.88 91 GLY A O 1
ATOM 666 N N . GLU A 1 92 ? -11.355 5.196 12.541 1.00 97.38 92 GLU A N 1
ATOM 667 C CA . GLU A 1 92 ? -11.084 6.207 11.518 1.00 97.38 92 GLU A CA 1
ATOM 668 C C . GLU A 1 92 ? -11.059 5.611 10.105 1.00 97.38 92 GLU A C 1
ATOM 670 O O . GLU A 1 92 ? -10.710 4.451 9.880 1.00 97.38 92 GLU A O 1
ATOM 675 N N . SER A 1 93 ? -11.431 6.427 9.121 1.00 97.38 93 SER A N 1
ATOM 676 C CA . SER A 1 93 ? -11.328 6.092 7.703 1.00 97.38 93 SER A CA 1
ATOM 677 C C . SER A 1 93 ? -10.619 7.219 6.974 1.00 97.38 93 SER A C 1
ATOM 679 O O . SER A 1 93 ? -10.893 8.396 7.203 1.00 97.38 93 SER A O 1
ATOM 681 N N . ASN A 1 94 ? -9.716 6.863 6.071 1.00 97.56 94 ASN A N 1
ATOM 682 C CA . ASN A 1 94 ? -9.052 7.817 5.209 1.00 97.56 94 ASN A CA 1
ATOM 683 C C . ASN A 1 94 ? -8.966 7.240 3.795 1.00 97.56 94 ASN A C 1
ATOM 685 O O . ASN A 1 94 ? -8.232 6.272 3.573 1.00 97.56 94 ASN A O 1
ATOM 689 N N . PRO A 1 95 ? -9.712 7.810 2.836 1.00 94.56 95 PRO A N 1
ATOM 690 C CA . PRO A 1 95 ? -9.824 7.227 1.516 1.00 94.56 95 PRO A CA 1
ATOM 691 C C . PRO A 1 95 ? -8.532 7.325 0.715 1.00 94.56 95 PRO A C 1
ATOM 693 O O . PRO A 1 95 ? -8.424 6.560 -0.229 1.00 94.56 95 PRO A O 1
ATOM 696 N N . LYS A 1 96 ? -7.590 8.231 1.026 1.00 96.75 96 LYS A N 1
ATOM 697 C CA . LYS A 1 96 ? -6.289 8.352 0.343 1.00 96.75 96 LYS A CA 1
ATOM 698 C C . LYS A 1 96 ? -5.256 9.033 1.242 1.00 96.75 96 LYS A C 1
ATOM 700 O O . LYS A 1 96 ? -5.442 10.180 1.643 1.00 96.75 96 LYS A O 1
ATOM 705 N N . TRP A 1 97 ? -4.136 8.369 1.498 1.00 97.38 97 TRP A N 1
ATOM 706 C CA . TRP A 1 97 ? -2.994 8.932 2.219 1.00 97.38 97 TRP A CA 1
ATOM 707 C C . TRP A 1 97 ? -1.699 8.195 1.848 1.00 97.38 97 TRP A C 1
ATOM 709 O O . TRP A 1 97 ? -1.736 7.193 1.143 1.00 97.38 97 TRP A O 1
ATOM 719 N N . GLY A 1 98 ? -0.548 8.699 2.304 1.00 95.50 98 GLY A N 1
ATOM 720 C CA . GLY A 1 98 ? 0.723 7.971 2.219 1.00 95.50 98 GLY A CA 1
ATOM 721 C C . GLY A 1 98 ? 1.127 7.576 0.796 1.00 95.50 98 GLY A C 1
ATOM 722 O O . GLY A 1 98 ? 1.511 6.434 0.569 1.00 95.50 98 GLY A O 1
ATOM 723 N N . GLY A 1 99 ? 0.980 8.482 -0.172 1.00 96.12 99 GLY A N 1
ATOM 724 C CA . GLY A 1 99 ? 1.433 8.223 -1.536 1.00 96.12 99 GLY A CA 1
ATOM 725 C C . GLY A 1 99 ? 2.946 8.001 -1.585 1.00 96.12 99 GLY A C 1
ATOM 726 O O . GLY A 1 99 ? 3.680 8.690 -0.877 1.00 96.12 99 GLY A O 1
ATOM 727 N N . VAL A 1 100 ? 3.391 7.049 -2.401 1.00 96.06 100 VAL A N 1
ATOM 728 C CA . VAL A 1 100 ? 4.813 6.841 -2.720 1.00 96.06 100 VAL A CA 1
ATOM 729 C C . VAL A 1 100 ? 4.969 6.611 -4.214 1.00 96.06 100 VAL A C 1
ATOM 731 O O . VAL A 1 100 ? 4.082 6.027 -4.844 1.00 96.06 100 VAL A O 1
ATOM 734 N N . GLU A 1 101 ? 6.091 7.055 -4.765 1.00 95.00 101 GLU A N 1
ATOM 735 C CA . GLU A 1 101 ? 6.400 6.958 -6.189 1.00 95.00 101 GLU A CA 1
ATOM 736 C C . GLU A 1 101 ? 7.795 6.365 -6.377 1.00 95.00 101 GLU A C 1
ATOM 738 O O . GLU A 1 101 ? 8.742 6.793 -5.726 1.00 95.00 101 GLU A O 1
ATOM 743 N N . CYS A 1 102 ? 7.918 5.396 -7.280 1.00 91.25 102 CYS A N 1
ATOM 744 C CA . CYS A 1 102 ? 9.191 4.833 -7.713 1.00 91.25 102 CYS A CA 1
ATOM 745 C C . CYS A 1 102 ? 9.553 5.379 -9.096 1.00 91.25 102 CYS A C 1
ATOM 747 O O . CYS A 1 102 ? 8.687 5.594 -9.943 1.00 91.25 102 CYS A O 1
ATOM 749 N N . THR A 1 103 ? 10.850 5.538 -9.364 1.00 89.00 103 THR A N 1
ATOM 750 C CA . THR A 1 103 ? 11.337 6.091 -10.639 1.00 89.00 103 THR A CA 1
ATOM 751 C C . THR A 1 103 ? 11.010 5.223 -11.860 1.00 89.00 103 THR A C 1
ATOM 753 O O . THR A 1 103 ? 10.786 5.767 -12.937 1.00 89.00 103 THR A O 1
ATOM 756 N N . PHE A 1 104 ? 10.995 3.893 -11.716 1.00 85.31 104 PHE A N 1
ATOM 757 C CA . PHE A 1 104 ? 10.833 2.963 -12.844 1.00 85.31 104 PHE A CA 1
ATOM 758 C C . PHE A 1 104 ? 9.574 2.114 -12.730 1.00 85.31 104 PHE A C 1
ATOM 760 O O . PHE A 1 104 ? 8.707 2.197 -13.595 1.00 85.31 104 PHE A O 1
ATOM 767 N N . ASP A 1 105 ? 9.488 1.305 -11.676 1.00 90.69 105 ASP A N 1
ATOM 768 C CA . ASP A 1 105 ? 8.362 0.408 -11.446 1.00 90.69 105 ASP A CA 1
ATOM 769 C C . ASP A 1 105 ? 8.149 0.162 -9.941 1.00 90.69 105 ASP A C 1
ATOM 771 O O . ASP A 1 105 ? 9.114 0.169 -9.165 1.00 90.69 105 ASP A O 1
ATOM 775 N N . ILE A 1 106 ? 6.885 -0.025 -9.550 1.00 94.00 106 ILE A N 1
ATOM 776 C CA . ILE A 1 106 ? 6.433 -0.574 -8.272 1.00 94.00 106 ILE A CA 1
ATOM 777 C C . ILE A 1 106 ? 5.996 -2.019 -8.491 1.00 94.00 106 ILE A C 1
ATOM 779 O O . ILE A 1 106 ? 4.918 -2.295 -9.021 1.00 94.00 106 ILE A O 1
ATOM 783 N N . GLU A 1 107 ? 6.768 -2.939 -7.924 1.00 93.56 107 GLU A N 1
ATOM 784 C CA . GLU A 1 107 ? 6.459 -4.364 -7.973 1.00 93.56 107 GLU A CA 1
ATOM 785 C C . GLU A 1 107 ? 5.260 -4.690 -7.074 1.00 93.56 107 GLU A C 1
ATOM 787 O O . GLU A 1 107 ? 4.367 -5.469 -7.421 1.00 93.56 107 GLU A O 1
ATOM 792 N N . LYS A 1 108 ? 5.241 -4.090 -5.880 1.00 95.06 108 LYS A N 1
ATOM 793 C CA . LYS A 1 108 ? 4.162 -4.227 -4.898 1.00 95.06 108 LYS A CA 1
ATOM 794 C C . LYS A 1 108 ? 4.143 -3.062 -3.925 1.00 95.06 108 LYS A C 1
ATOM 796 O O . LYS A 1 108 ? 5.174 -2.457 -3.654 1.00 95.06 108 LYS A O 1
ATOM 801 N N . SER A 1 109 ? 2.991 -2.812 -3.315 1.00 97.50 109 SER A N 1
ATOM 802 C CA . SER A 1 109 ? 2.870 -1.859 -2.212 1.00 97.50 109 SER A CA 1
ATOM 803 C C . SER A 1 109 ? 2.056 -2.448 -1.065 1.00 97.50 109 SER A C 1
ATOM 805 O O . SER A 1 109 ? 1.169 -3.270 -1.290 1.00 97.50 109 SER A O 1
ATOM 807 N N . PHE A 1 110 ? 2.377 -2.099 0.179 1.00 98.00 110 PHE A N 1
ATOM 808 C CA . PHE A 1 110 ? 1.677 -2.613 1.359 1.00 98.00 110 PHE A CA 1
ATOM 809 C C . PHE A 1 110 ? 1.789 -1.679 2.564 1.00 98.00 110 PHE A C 1
ATOM 811 O O . PHE A 1 110 ? 2.645 -0.800 2.636 1.00 98.00 110 PHE A O 1
ATOM 818 N N . ILE A 1 111 ? 0.906 -1.898 3.538 1.00 98.38 111 ILE A N 1
ATOM 819 C CA . ILE A 1 111 ? 0.857 -1.116 4.770 1.00 98.38 111 ILE A CA 1
ATOM 820 C C . ILE A 1 111 ? 1.767 -1.729 5.831 1.00 98.38 111 ILE A C 1
ATOM 822 O O . ILE A 1 111 ? 1.746 -2.937 6.065 1.00 98.38 111 ILE A O 1
ATOM 826 N N . MET A 1 112 ? 2.531 -0.875 6.502 1.00 98.12 112 MET A N 1
ATOM 827 C CA . MET A 1 112 ? 3.277 -1.189 7.715 1.00 98.12 112 MET A CA 1
ATOM 828 C C . MET A 1 112 ? 2.611 -0.531 8.922 1.00 98.12 112 MET A C 1
ATOM 830 O O . MET A 1 112 ? 1.981 0.518 8.791 1.00 98.12 112 MET A O 1
ATOM 834 N N . TYR A 1 113 ? 2.779 -1.142 10.091 1.00 97.69 113 TYR A N 1
ATOM 835 C CA . TYR A 1 113 ? 2.145 -0.732 11.340 1.00 97.69 113 TYR A CA 1
ATOM 836 C C . TYR A 1 113 ? 3.138 -0.784 12.506 1.00 97.69 113 TYR A C 1
ATOM 838 O O . TYR A 1 113 ? 3.951 -1.708 12.571 1.00 97.69 113 TYR A O 1
ATOM 846 N N . THR A 1 114 ? 3.038 0.177 13.424 1.00 97.19 114 THR A N 1
ATOM 847 C CA . THR A 1 114 ? 3.641 0.131 14.762 1.00 97.19 114 THR A CA 1
ATOM 848 C C . THR A 1 114 ? 2.696 0.765 15.783 1.00 97.19 114 THR A C 1
ATOM 850 O O . THR A 1 114 ? 1.990 1.725 15.459 1.00 97.19 114 THR A O 1
ATOM 853 N N . ASP A 1 115 ? 2.674 0.212 16.997 1.00 88.94 115 ASP A N 1
ATOM 854 C CA . ASP A 1 115 ? 2.038 0.836 18.166 1.00 88.94 115 ASP A CA 1
ATOM 855 C C . ASP A 1 115 ? 2.858 2.036 18.664 1.00 88.94 115 ASP A C 1
ATOM 857 O O . ASP A 1 115 ? 4.108 1.987 18.540 1.00 88.94 115 ASP A O 1
#

Sequence (115 aa):
MTEHIQPVRRTRNTIARAAAFAGAAIAVVALSAPSAMASGTSPKLNGCYSTWGSTGSVAHCVSVTRGGQYKNRGVCTFGNEDSLWKFFQGGESNPKWGGVECTFDIEKSFIMYTD

Foldseek 3Di:
DDDDDDDDDDDDPDDDDDPDDDDDPPPPPVPCPPPPFQWDKADDDQQKIKTDTFWKIWIWGAQRQAWFWKKKWFQDPPGIWIFDIDTDDGGDTDGTDHMTGHPGGGNDMTMDTDD

InterPro domains:
  IPR006311 Twin-argin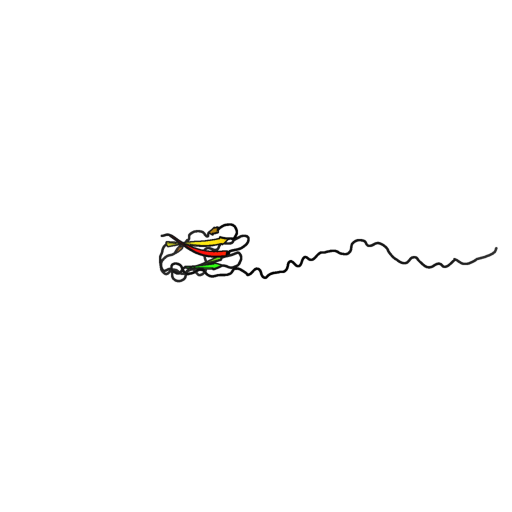ine translocation pathway, signal sequence [PS51318] (1-38)